Protein AF-A0A962D324-F1 (afdb_monomer_lite)

Sequence (125 aa):
ECYDTEVRGSSSRYDNTAAGTIVGAIIGGAVGNQVGKGNGRKAATVAGAIAGGAIGREVDASNNPERRYTETRTECRVVDDVRDERHISGYDVEYRYRGDVYMSRLDYDPGERLRIRVSVMPARP

Structure (mmCIF, N/CA/C/O backbone):
data_AF-A0A962D324-F1
#
_entry.id   AF-A0A962D324-F1
#
loop_
_atom_site.group_PDB
_atom_site.id
_atom_site.type_symbol
_atom_site.label_atom_id
_atom_site.label_alt_id
_atom_site.label_comp_id
_atom_site.label_asym_id
_atom_site.label_entity_id
_atom_site.label_seq_id
_atom_site.pdbx_PDB_ins_code
_atom_site.Cartn_x
_atom_site.Cartn_y
_atom_site.Cartn_z
_atom_site.occupancy
_atom_site.B_iso_or_equiv
_atom_site.auth_seq_id
_atom_site.auth_comp_id
_atom_site.auth_asym_id
_atom_site.auth_atom_id
_atom_site.pdbx_PDB_model_num
ATOM 1 N N . GLU A 1 1 ? -4.059 -2.661 12.995 1.00 85.56 1 GLU A N 1
ATOM 2 C CA . GLU A 1 1 ? -2.784 -3.347 13.307 1.00 85.56 1 GLU A CA 1
ATOM 3 C C . GLU A 1 1 ? -1.788 -3.177 12.165 1.00 85.56 1 GLU A C 1
ATOM 5 O O . GLU A 1 1 ? -2.226 -2.970 11.038 1.00 85.56 1 GLU A O 1
ATOM 10 N N . CYS A 1 2 ? -0.486 -3.241 12.449 1.00 90.06 2 CYS A N 1
ATOM 11 C CA . CYS A 1 2 ? 0.580 -3.109 11.452 1.00 90.06 2 CYS A CA 1
ATOM 12 C C . CYS A 1 2 ? 1.588 -4.254 11.590 1.00 90.06 2 CYS A C 1
ATOM 14 O O . CYS A 1 2 ? 1.864 -4.682 12.711 1.00 90.06 2 CYS A O 1
ATOM 16 N N . TYR A 1 3 ? 2.132 -4.727 10.471 1.00 90.75 3 TYR A N 1
ATOM 17 C CA . TYR A 1 3 ? 3.157 -5.768 10.426 1.00 90.75 3 TYR A CA 1
ATOM 18 C C . TYR A 1 3 ? 4.154 -5.505 9.292 1.00 90.75 3 TYR A C 1
ATOM 20 O O . TYR A 1 3 ? 3.819 -4.896 8.275 1.00 90.75 3 TYR A O 1
ATOM 28 N N . ASP A 1 4 ? 5.389 -5.965 9.477 1.00 91.88 4 ASP A N 1
ATOM 29 C CA . ASP A 1 4 ? 6.450 -5.852 8.480 1.00 91.88 4 ASP A CA 1
ATOM 30 C C . ASP A 1 4 ? 6.420 -7.047 7.525 1.00 91.88 4 ASP A C 1
ATOM 32 O O . ASP A 1 4 ? 6.333 -8.199 7.955 1.00 91.88 4 ASP A O 1
ATOM 36 N N . THR A 1 5 ? 6.513 -6.779 6.222 1.00 88.56 5 THR A N 1
ATOM 37 C CA . THR A 1 5 ? 6.638 -7.805 5.184 1.00 88.56 5 THR A CA 1
ATOM 38 C C . THR A 1 5 ? 7.887 -7.570 4.340 1.00 88.56 5 THR A C 1
ATOM 40 O O . THR A 1 5 ? 8.223 -6.438 3.991 1.00 88.56 5 THR A O 1
ATOM 43 N N . GLU A 1 6 ? 8.583 -8.647 3.982 1.00 87.88 6 GLU A N 1
ATOM 44 C CA . GLU A 1 6 ? 9.681 -8.587 3.019 1.00 87.88 6 GLU A CA 1
ATOM 45 C C . GLU A 1 6 ? 9.113 -8.554 1.599 1.00 87.88 6 GLU A C 1
ATOM 47 O O . GLU A 1 6 ? 8.420 -9.478 1.165 1.00 87.88 6 GLU A O 1
ATOM 52 N N . VAL A 1 7 ? 9.427 -7.502 0.848 1.00 87.44 7 VAL A N 1
ATOM 53 C CA . VAL A 1 7 ? 9.092 -7.400 -0.572 1.00 87.44 7 VAL A CA 1
ATOM 54 C C . VAL A 1 7 ? 10.359 -7.512 -1.414 1.00 87.44 7 VAL A C 1
ATOM 56 O O . VAL A 1 7 ? 11.403 -6.940 -1.100 1.00 87.44 7 VAL A O 1
ATOM 59 N N . ARG A 1 8 ? 10.286 -8.283 -2.504 1.00 85.38 8 ARG A N 1
ATOM 60 C CA . ARG A 1 8 ? 11.373 -8.374 -3.489 1.00 85.38 8 ARG A CA 1
ATOM 61 C C . ARG A 1 8 ? 11.172 -7.290 -4.539 1.00 85.38 8 ARG A C 1
ATOM 63 O O . ARG A 1 8 ? 10.220 -7.360 -5.312 1.00 85.38 8 ARG A O 1
ATOM 70 N N . GLY A 1 9 ? 12.068 -6.310 -4.558 1.00 77.44 9 GLY A N 1
ATOM 71 C CA . GLY A 1 9 ? 12.125 -5.260 -5.567 1.00 77.44 9 GLY A CA 1
ATOM 72 C C . GLY A 1 9 ? 13.189 -5.548 -6.625 1.00 77.44 9 GLY A C 1
ATOM 73 O O . GLY A 1 9 ? 14.220 -6.169 -6.354 1.00 77.44 9 GLY A O 1
ATOM 74 N N . SER A 1 10 ? 12.958 -5.077 -7.847 1.00 74.81 10 SER A N 1
ATOM 75 C CA . SER A 1 10 ? 13.964 -5.019 -8.908 1.00 74.81 10 SER A CA 1
ATOM 76 C C . SER A 1 10 ? 14.163 -3.562 -9.308 1.00 74.81 10 SER A C 1
ATOM 78 O O . SER A 1 10 ? 13.227 -2.897 -9.748 1.00 74.81 10 SER A O 1
ATOM 80 N N . SER A 1 11 ? 15.385 -3.049 -9.157 1.00 66.62 11 SER A N 1
ATOM 81 C CA . SER A 1 11 ? 15.731 -1.727 -9.688 1.00 66.62 11 SER A CA 1
ATOM 82 C C . SER A 1 11 ? 16.311 -1.921 -11.080 1.00 66.62 11 SER A C 1
ATOM 84 O O . SER A 1 11 ? 17.420 -2.433 -11.242 1.00 66.62 11 SER A O 1
ATOM 86 N N . SER A 1 12 ? 15.545 -1.533 -12.099 1.00 63.06 12 SER A N 1
ATOM 87 C CA . SER A 1 12 ? 16.084 -1.404 -13.447 1.00 63.06 12 SER A CA 1
ATOM 88 C C . SER A 1 12 ? 16.786 -0.055 -13.516 1.00 63.06 12 SER A C 1
ATOM 90 O O . SER A 1 12 ? 16.148 0.999 -13.479 1.00 63.06 12 SER A O 1
ATOM 92 N N . ARG A 1 13 ? 18.120 -0.075 -13.510 1.00 62.81 13 ARG A N 1
ATOM 93 C CA . ARG A 1 13 ? 18.904 1.139 -13.710 1.00 62.81 13 ARG A CA 1
ATOM 94 C C . ARG A 1 13 ? 18.675 1.559 -15.160 1.00 62.81 13 ARG A C 1
ATOM 96 O O . ARG A 1 13 ? 19.022 0.818 -16.078 1.00 62.81 13 ARG A O 1
ATOM 103 N N . TYR A 1 14 ? 17.999 2.689 -15.351 1.00 60.44 14 TYR A N 1
ATOM 104 C CA . TYR A 1 14 ? 17.693 3.229 -16.672 1.00 60.44 14 TYR A CA 1
ATOM 105 C C . TYR A 1 14 ? 19.003 3.731 -17.292 1.00 60.44 14 TYR A C 1
ATOM 107 O O . TYR A 1 14 ? 19.382 4.887 -17.122 1.00 60.44 14 TYR A O 1
ATOM 115 N N . ASP A 1 15 ? 19.744 2.818 -17.914 1.00 64.88 15 ASP A N 1
ATOM 116 C CA . ASP A 1 15 ? 21.073 3.082 -18.452 1.00 64.88 15 ASP A CA 1
ATOM 117 C C . ASP A 1 15 ? 21.051 3.331 -19.960 1.00 64.88 15 ASP A C 1
ATOM 119 O O . ASP A 1 15 ? 20.133 2.958 -20.691 1.00 64.88 15 ASP A O 1
ATOM 123 N N . ASN A 1 16 ? 22.120 3.992 -20.398 1.00 65.88 16 ASN A N 1
ATOM 124 C CA . ASN A 1 16 ? 22.397 4.532 -21.725 1.00 65.88 16 ASN A CA 1
ATOM 125 C C . ASN A 1 16 ? 22.556 3.467 -22.833 1.00 65.88 16 ASN A C 1
ATOM 127 O O . ASN A 1 16 ? 23.380 3.639 -23.728 1.00 65.88 16 ASN A O 1
ATOM 131 N N . THR A 1 17 ? 21.763 2.392 -22.827 1.00 68.94 17 THR A N 1
ATOM 132 C CA . THR A 1 17 ? 21.768 1.331 -23.852 1.00 68.94 17 THR A CA 1
ATOM 133 C C . THR A 1 17 ? 21.577 1.894 -25.264 1.00 68.94 17 THR A C 1
ATOM 135 O O . THR A 1 17 ? 22.129 1.394 -26.246 1.00 68.94 17 THR A O 1
ATOM 138 N N . ALA A 1 18 ? 20.827 2.995 -25.383 1.00 74.81 18 ALA A N 1
ATOM 139 C CA . ALA A 1 18 ? 20.692 3.724 -26.639 1.00 74.81 18 ALA A CA 1
ATOM 140 C C . ALA A 1 18 ? 22.025 4.347 -27.096 1.00 74.81 18 ALA A C 1
ATOM 142 O O . ALA A 1 18 ? 22.333 4.314 -28.284 1.00 74.81 18 ALA A O 1
ATOM 143 N N . ALA A 1 19 ? 22.844 4.864 -26.175 1.00 77.69 19 ALA A N 1
ATOM 144 C CA . ALA A 1 19 ? 24.127 5.477 -26.505 1.00 77.69 19 ALA A CA 1
ATOM 145 C C . ALA A 1 19 ? 25.154 4.438 -26.982 1.00 77.69 19 ALA A C 1
ATOM 147 O O . ALA A 1 19 ? 25.801 4.668 -28.003 1.00 77.69 19 ALA A O 1
ATOM 148 N N . GLY A 1 20 ? 25.261 3.280 -26.316 1.00 74.19 20 GLY A N 1
ATOM 149 C CA . GLY A 1 20 ? 26.162 2.197 -26.738 1.00 74.19 20 GLY A CA 1
ATOM 150 C C . GLY A 1 20 ? 25.788 1.626 -28.108 1.00 74.19 20 GLY A C 1
ATOM 151 O O . GLY A 1 20 ? 26.647 1.456 -28.977 1.00 74.19 20 GLY A O 1
ATOM 152 N N . THR A 1 21 ? 24.486 1.456 -28.358 1.00 82.50 21 THR A N 1
ATOM 153 C CA . THR A 1 21 ? 23.959 1.022 -29.663 1.00 82.50 21 THR A CA 1
ATOM 154 C C . THR A 1 21 ? 24.270 2.032 -30.777 1.00 82.50 21 THR A C 1
ATOM 156 O O . THR A 1 21 ? 24.702 1.639 -31.862 1.00 82.50 21 THR A O 1
ATOM 159 N N . ILE A 1 22 ? 24.092 3.336 -30.523 1.00 84.38 22 ILE A N 1
ATOM 160 C CA . ILE A 1 22 ? 24.373 4.399 -31.505 1.00 84.38 22 ILE A CA 1
ATOM 161 C C . ILE A 1 22 ? 25.872 4.470 -31.817 1.00 84.38 22 ILE A C 1
ATOM 163 O O . ILE A 1 22 ? 26.252 4.516 -32.987 1.00 84.38 22 ILE A O 1
ATOM 167 N N . VAL A 1 23 ? 26.732 4.440 -30.795 1.00 87.06 23 VAL A N 1
ATOM 168 C CA . VAL A 1 23 ? 28.191 4.485 -30.977 1.00 87.06 23 VAL A CA 1
ATOM 169 C C . VAL A 1 23 ? 28.681 3.258 -31.750 1.00 87.06 23 VAL A C 1
ATOM 171 O O . VAL A 1 23 ? 29.430 3.407 -32.718 1.00 87.06 23 VAL A O 1
ATOM 174 N N . GLY A 1 24 ? 28.208 2.059 -31.395 1.00 78.75 24 GLY A N 1
ATOM 175 C CA . GLY A 1 24 ? 28.536 0.821 -32.105 1.00 78.75 24 GLY A CA 1
ATOM 176 C C 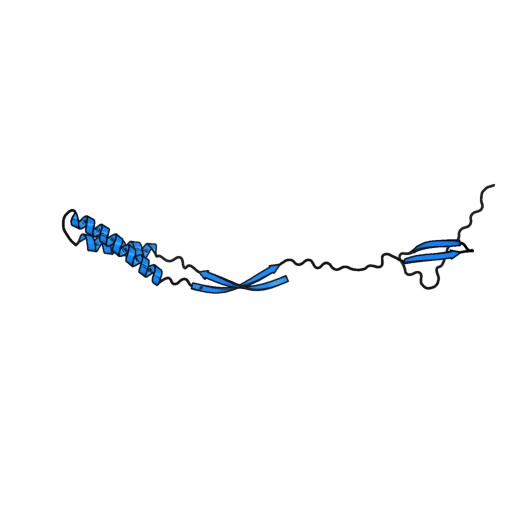. GLY A 1 24 ? 28.101 0.845 -33.572 1.00 78.75 24 GLY A C 1
ATOM 177 O O . GLY A 1 24 ? 28.864 0.439 -34.451 1.00 78.75 24 GLY A O 1
ATOM 178 N N . ALA A 1 25 ? 26.918 1.394 -33.862 1.00 87.44 25 ALA A N 1
ATOM 179 C CA . ALA A 1 25 ? 26.419 1.538 -35.227 1.00 87.44 25 ALA A CA 1
ATOM 180 C C . ALA A 1 25 ? 27.241 2.539 -36.059 1.00 87.44 25 ALA A C 1
ATOM 182 O O . ALA A 1 25 ? 27.528 2.273 -37.228 1.00 87.44 25 ALA A O 1
ATOM 183 N N . ILE A 1 26 ? 27.665 3.663 -35.469 1.00 89.56 26 ILE A N 1
ATOM 184 C CA . ILE A 1 26 ? 28.516 4.657 -36.144 1.00 89.56 26 ILE A CA 1
ATOM 185 C C . ILE A 1 26 ? 29.880 4.050 -36.481 1.00 89.56 26 ILE A C 1
ATOM 187 O O . ILE A 1 26 ? 30.329 4.156 -37.623 1.00 89.56 26 ILE A O 1
ATOM 191 N N . ILE A 1 27 ? 30.522 3.385 -35.514 1.00 89.12 27 ILE A N 1
ATOM 192 C CA . ILE A 1 27 ? 31.828 2.743 -35.718 1.00 89.12 27 ILE A CA 1
ATOM 193 C C . ILE A 1 27 ? 31.710 1.635 -36.772 1.00 89.12 27 ILE A C 1
ATOM 195 O O . ILE A 1 27 ? 32.482 1.615 -37.732 1.00 89.12 27 ILE A O 1
ATOM 199 N N . GLY A 1 28 ? 30.713 0.755 -36.647 1.00 80.44 28 GLY A N 1
ATOM 200 C CA . GLY A 1 28 ? 30.476 -0.335 -37.594 1.00 80.44 28 GLY A CA 1
ATOM 201 C C . GLY A 1 28 ? 30.176 0.159 -39.011 1.00 80.44 28 GLY A C 1
ATOM 202 O O . GLY A 1 28 ? 30.704 -0.383 -39.984 1.00 80.44 28 GLY A O 1
ATOM 203 N N . GLY A 1 29 ? 29.401 1.238 -39.142 1.00 84.75 29 GLY A N 1
ATOM 204 C CA . GLY A 1 29 ? 29.132 1.882 -40.424 1.00 84.75 29 GLY A CA 1
ATOM 205 C C . GLY A 1 29 ? 30.373 2.539 -41.033 1.00 84.75 29 GLY A C 1
ATOM 206 O O . GLY A 1 29 ? 30.647 2.359 -42.219 1.00 84.75 29 GLY A O 1
ATOM 207 N N . ALA A 1 30 ? 31.167 3.257 -40.235 1.00 89.31 30 ALA A N 1
ATOM 208 C CA . ALA A 1 30 ? 32.386 3.916 -40.701 1.00 89.31 30 ALA A CA 1
ATOM 209 C C . ALA A 1 30 ? 33.454 2.912 -41.168 1.00 89.31 30 ALA A C 1
ATOM 211 O O . ALA A 1 30 ? 34.111 3.133 -42.188 1.00 89.31 30 ALA A O 1
ATOM 212 N N . VAL A 1 31 ? 33.606 1.790 -40.457 1.00 87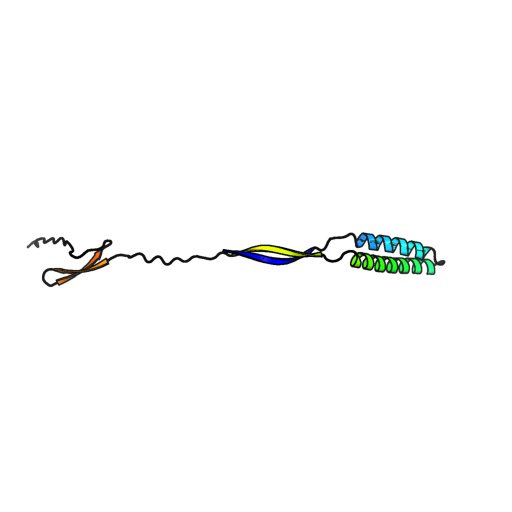.50 31 VAL A N 1
ATOM 213 C CA . VAL A 1 31 ? 34.500 0.693 -40.858 1.00 87.50 31 VAL A CA 1
ATOM 214 C C . VAL A 1 31 ? 33.970 0.001 -42.118 1.00 87.50 31 VAL A C 1
ATOM 216 O O . VAL A 1 31 ? 34.720 -0.165 -43.080 1.00 87.50 31 VAL A O 1
ATOM 219 N N . GLY A 1 32 ? 32.671 -0.316 -42.176 1.00 77.38 32 GLY A N 1
ATOM 220 C CA . GLY A 1 32 ? 32.036 -0.917 -43.355 1.00 77.38 32 GLY A CA 1
ATOM 221 C C . GLY A 1 32 ? 32.151 -0.053 -44.617 1.00 77.38 32 GLY A C 1
ATOM 222 O O . GLY A 1 32 ? 32.357 -0.574 -45.712 1.00 77.38 32 GLY A O 1
ATOM 223 N N . ASN A 1 33 ? 32.139 1.274 -44.467 1.00 85.69 33 ASN A N 1
ATOM 224 C CA . ASN A 1 33 ? 32.274 2.224 -45.573 1.00 85.69 33 ASN A CA 1
ATOM 225 C C . ASN A 1 33 ? 33.684 2.262 -46.198 1.00 85.69 33 ASN A C 1
ATOM 227 O O . ASN A 1 33 ? 33.859 2.785 -47.300 1.00 85.69 33 ASN A O 1
ATOM 231 N N . GLN A 1 34 ? 34.699 1.725 -45.519 1.00 84.94 34 GLN A N 1
ATOM 232 C CA . GLN A 1 34 ? 36.064 1.639 -46.052 1.00 84.94 34 GLN A CA 1
ATOM 233 C C . GLN A 1 34 ? 36.293 0.351 -46.857 1.00 84.94 34 GLN A C 1
ATOM 235 O O . GLN A 1 34 ? 37.219 0.280 -47.667 1.00 84.94 34 GLN A O 1
ATOM 240 N N . VAL A 1 35 ? 35.416 -0.647 -46.701 1.00 80.31 35 VAL A N 1
ATOM 241 C CA . VAL A 1 35 ? 35.529 -1.949 -47.359 1.00 80.31 35 VAL A CA 1
ATOM 242 C C . VAL A 1 35 ? 34.695 -1.952 -48.644 1.00 80.31 35 VAL A C 1
ATOM 244 O O . VAL A 1 35 ? 33.476 -2.098 -48.640 1.00 80.31 35 VAL A O 1
ATOM 247 N N . GLY A 1 36 ? 35.370 -1.776 -49.783 1.00 71.25 36 GLY A N 1
ATOM 248 C CA . GLY A 1 36 ? 34.776 -1.909 -51.116 1.00 71.25 36 GLY A CA 1
ATOM 249 C C . GLY A 1 36 ? 34.510 -0.595 -51.862 1.00 71.25 36 GLY A C 1
ATOM 250 O O . GLY A 1 36 ? 34.791 0.521 -51.408 1.00 71.25 36 GLY A O 1
ATOM 251 N N . LYS A 1 37 ? 33.989 -0.731 -53.086 1.00 83.62 37 LYS A N 1
ATOM 252 C CA . LYS A 1 37 ? 33.683 0.376 -54.007 1.00 83.62 37 LYS A CA 1
ATOM 253 C C . LYS A 1 37 ? 32.229 0.288 -54.481 1.00 83.62 37 LYS A C 1
ATOM 255 O O . LYS A 1 37 ? 31.624 -0.783 -54.463 1.00 83.62 37 LYS A O 1
ATOM 260 N N . GLY A 1 38 ? 31.669 1.421 -54.907 1.00 82.50 38 GLY A N 1
ATOM 261 C CA . GLY A 1 38 ? 30.316 1.489 -55.468 1.00 82.50 38 GLY A CA 1
ATOM 262 C C . GLY A 1 38 ? 29.232 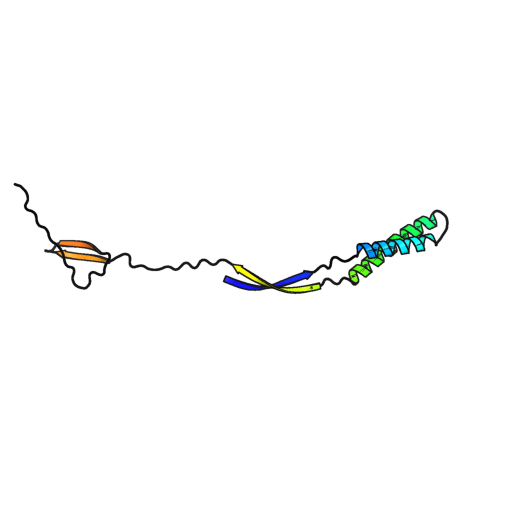1.000 -54.500 1.00 82.50 38 GLY A C 1
ATOM 263 O O . GLY A 1 38 ? 29.237 1.346 -53.320 1.00 82.50 38 GLY A O 1
ATOM 264 N N . ASN A 1 39 ? 28.303 0.181 -54.994 1.00 87.19 39 ASN A N 1
ATOM 265 C CA . ASN A 1 39 ? 27.160 -0.306 -54.212 1.00 87.19 39 ASN A CA 1
ATOM 266 C C . ASN A 1 39 ? 27.550 -1.295 -53.099 1.00 87.19 39 ASN A C 1
ATOM 268 O O . ASN A 1 39 ? 26.874 -1.338 -52.073 1.00 87.19 39 ASN A O 1
ATOM 272 N N . GLY A 1 40 ? 28.665 -2.022 -53.250 1.00 82.06 40 GLY A N 1
ATOM 273 C CA . GLY A 1 40 ? 29.166 -2.932 -52.212 1.00 82.06 40 GLY A CA 1
ATOM 274 C C . GLY A 1 40 ? 29.558 -2.197 -50.929 1.00 82.06 40 GLY A C 1
ATOM 275 O O . GLY A 1 40 ? 29.298 -2.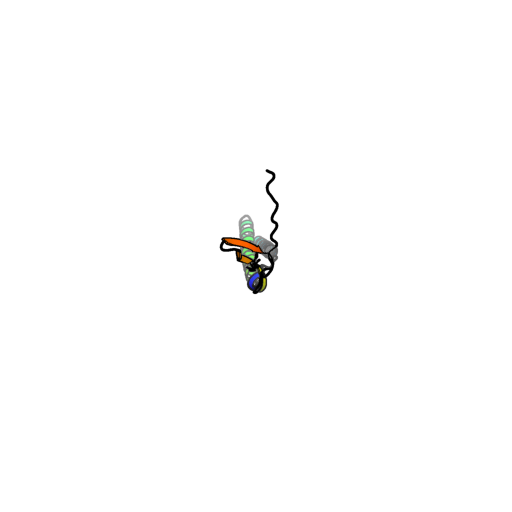684 -49.835 1.00 82.06 40 GLY A O 1
ATOM 276 N N . ARG A 1 41 ? 30.070 -0.968 -51.064 1.00 89.25 41 ARG A N 1
ATOM 277 C CA . ARG A 1 41 ? 30.386 -0.093 -49.930 1.00 89.25 41 ARG A CA 1
ATOM 278 C C . ARG A 1 41 ? 29.142 0.272 -49.122 1.00 89.25 41 ARG A C 1
ATOM 280 O O . ARG A 1 41 ? 29.154 0.186 -47.904 1.00 89.25 41 ARG A O 1
ATOM 287 N N . LYS A 1 42 ? 28.053 0.660 -49.797 1.00 88.38 42 LYS A N 1
ATOM 288 C CA . LYS A 1 42 ? 26.794 1.033 -49.128 1.00 88.38 42 LYS A CA 1
ATOM 289 C C . LYS A 1 42 ? 26.200 -0.152 -48.366 1.00 88.38 42 LYS A C 1
ATOM 291 O O . LYS A 1 42 ? 25.773 0.013 -47.227 1.00 88.38 42 LYS A O 1
ATOM 296 N N . ALA A 1 43 ? 26.214 -1.337 -48.978 1.00 88.75 43 ALA A N 1
ATOM 297 C CA . ALA A 1 43 ? 25.757 -2.562 -48.330 1.00 88.75 43 ALA A CA 1
ATOM 298 C C . ALA A 1 43 ? 26.619 -2.915 -47.104 1.00 88.75 43 ALA A C 1
ATOM 300 O O . ALA A 1 43 ? 26.074 -3.223 -46.047 1.00 88.75 43 ALA A O 1
ATOM 301 N N . ALA A 1 44 ? 27.946 -2.791 -47.216 1.00 88.19 44 ALA A N 1
ATOM 302 C CA . ALA A 1 44 ? 28.876 -3.040 -46.117 1.00 88.19 44 ALA A CA 1
ATOM 303 C C . ALA A 1 44 ? 28.692 -2.059 -44.945 1.00 88.19 44 ALA A C 1
ATOM 305 O O . ALA A 1 44 ? 28.703 -2.484 -43.794 1.00 88.19 44 ALA A O 1
ATOM 306 N N . THR A 1 45 ? 28.449 -0.773 -45.213 1.00 88.31 45 THR A N 1
ATOM 307 C CA . THR A 1 45 ? 28.118 0.229 -44.184 1.00 88.31 45 THR A CA 1
ATOM 308 C C . THR A 1 45 ? 26.856 -0.144 -43.405 1.00 88.31 45 THR A C 1
ATOM 310 O O . THR A 1 45 ? 26.856 -0.107 -42.177 1.00 88.31 45 THR A O 1
ATOM 313 N N . VAL A 1 46 ? 25.779 -0.524 -44.103 1.00 88.62 46 VAL A N 1
ATOM 314 C CA . VAL A 1 46 ? 24.510 -0.902 -43.458 1.00 88.62 46 VAL A CA 1
ATOM 315 C C . VAL A 1 46 ? 24.682 -2.181 -42.639 1.00 88.62 46 VAL A C 1
ATOM 317 O O . VAL A 1 46 ? 24.275 -2.224 -41.480 1.00 88.62 46 VAL A O 1
ATOM 320 N N . ALA A 1 47 ? 25.342 -3.195 -43.202 1.00 89.88 47 ALA A N 1
ATOM 321 C CA . ALA A 1 47 ? 25.627 -4.440 -42.496 1.00 89.88 47 ALA A CA 1
ATOM 322 C C . ALA A 1 47 ? 26.497 -4.207 -41.247 1.00 89.88 47 ALA A C 1
ATOM 324 O O . ALA A 1 47 ? 26.196 -4.737 -40.180 1.00 89.88 47 ALA A O 1
ATOM 325 N N . GLY A 1 48 ? 27.530 -3.367 -41.359 1.00 84.06 48 GLY A N 1
ATOM 326 C CA . GLY A 1 48 ? 28.414 -3.008 -40.252 1.00 84.06 48 GLY A CA 1
ATOM 327 C C . GLY A 1 48 ? 27.698 -2.245 -39.140 1.00 84.06 48 GLY A C 1
ATOM 328 O O . GLY A 1 48 ? 27.914 -2.542 -37.969 1.00 84.06 48 GLY A O 1
ATOM 329 N N . ALA A 1 49 ? 26.801 -1.317 -39.479 1.00 90.62 49 ALA A N 1
ATOM 330 C CA . ALA A 1 49 ? 26.010 -0.584 -38.490 1.00 90.62 49 ALA A CA 1
ATOM 331 C C . ALA A 1 49 ? 25.032 -1.496 -37.727 1.00 90.62 49 ALA A C 1
ATOM 333 O O . ALA A 1 49 ? 24.912 -1.386 -36.508 1.00 90.62 49 ALA A O 1
ATOM 334 N N . ILE A 1 50 ? 24.373 -2.428 -38.426 1.00 89.44 50 ILE A N 1
ATOM 335 C CA . ILE A 1 50 ? 23.470 -3.410 -37.807 1.00 89.44 50 ILE A CA 1
ATOM 336 C C . ILE A 1 50 ? 24.255 -4.342 -36.879 1.00 89.44 50 ILE A C 1
ATOM 338 O O . ILE A 1 50 ? 23.862 -4.533 -35.729 1.00 89.44 50 ILE A O 1
ATOM 342 N N . ALA A 1 51 ? 25.382 -4.883 -37.353 1.00 88.19 51 ALA A N 1
ATOM 343 C CA . ALA A 1 51 ? 26.230 -5.765 -36.558 1.00 88.19 51 ALA A CA 1
ATOM 344 C C . ALA A 1 51 ? 26.804 -5.045 -35.326 1.00 88.19 51 ALA A C 1
ATOM 346 O O . ALA A 1 51 ? 26.706 -5.556 -34.213 1.00 88.19 51 ALA A O 1
ATOM 347 N N . GLY A 1 52 ? 27.338 -3.832 -35.500 1.00 81.50 52 GLY A N 1
ATOM 348 C CA . GLY A 1 52 ? 27.887 -3.026 -34.409 1.00 81.50 52 GLY A CA 1
ATOM 349 C C . GLY A 1 52 ? 26.837 -2.615 -33.374 1.00 81.50 52 GLY A C 1
ATOM 350 O O . GLY A 1 52 ? 27.109 -2.665 -32.177 1.00 81.50 52 GLY A O 1
ATOM 351 N N . GLY A 1 53 ? 25.623 -2.270 -33.811 1.00 84.81 53 GL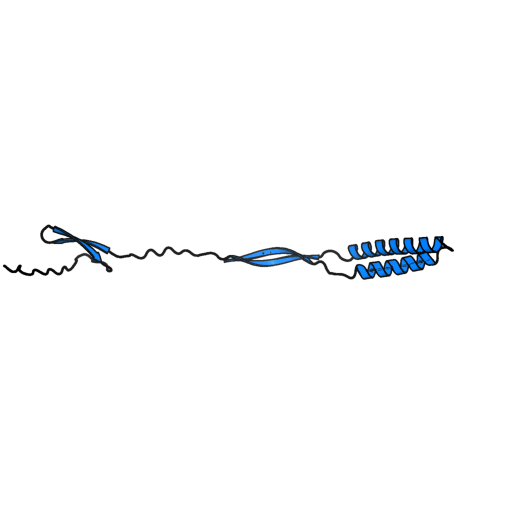Y A N 1
ATOM 352 C CA . GLY A 1 53 ? 24.510 -1.954 -32.914 1.00 84.81 53 GLY A CA 1
ATOM 353 C C . GLY A 1 53 ? 24.000 -3.170 -32.133 1.00 84.81 53 GLY A C 1
ATOM 354 O O . GLY A 1 53 ? 23.744 -3.063 -30.935 1.00 84.81 53 GLY A O 1
ATOM 355 N N . ALA A 1 54 ? 23.894 -4.337 -32.777 1.00 86.44 54 ALA A N 1
ATOM 356 C CA . ALA A 1 54 ? 23.463 -5.572 -32.119 1.00 86.44 54 ALA A CA 1
ATOM 357 C C . ALA A 1 54 ? 24.454 -6.021 -31.034 1.00 86.44 54 ALA A C 1
ATOM 359 O O . ALA A 1 54 ? 24.042 -6.306 -29.910 1.00 86.44 54 ALA A O 1
ATOM 360 N N . ILE A 1 55 ? 25.754 -5.999 -31.350 1.00 87.06 55 ILE A N 1
ATOM 361 C CA . ILE A 1 55 ? 26.821 -6.326 -30.397 1.00 87.06 55 ILE A CA 1
ATOM 362 C C . ILE A 1 55 ? 26.839 -5.311 -29.247 1.00 87.06 55 ILE A C 1
ATOM 364 O O . ILE A 1 55 ? 26.901 -5.704 -28.085 1.00 87.06 55 ILE A O 1
ATOM 368 N N . GLY A 1 56 ? 26.726 -4.010 -29.546 1.00 81.38 56 GLY A N 1
ATOM 369 C CA . GLY A 1 56 ? 26.670 -2.962 -28.521 1.00 81.38 56 GLY A CA 1
ATOM 370 C C . GLY A 1 56 ? 25.513 -3.162 -27.538 1.00 81.38 56 GLY A C 1
ATOM 371 O O . GLY A 1 56 ? 25.715 -3.103 -26.329 1.00 81.38 56 GLY A O 1
ATOM 372 N N . ARG A 1 57 ? 24.321 -3.504 -28.043 1.00 82.62 57 ARG A N 1
ATOM 373 C CA . ARG A 1 57 ? 23.143 -3.792 -27.211 1.00 82.62 57 ARG A CA 1
ATOM 374 C C . ARG A 1 57 ? 23.343 -5.000 -26.294 1.00 82.62 57 ARG A C 1
ATOM 376 O O . ARG A 1 57 ? 22.876 -4.979 -25.159 1.00 82.62 57 ARG A O 1
ATOM 383 N N . GLU A 1 58 ? 23.985 -6.059 -26.777 1.00 82.19 58 GLU A N 1
ATOM 384 C CA . GLU A 1 58 ? 24.229 -7.273 -25.988 1.00 82.19 58 GLU A CA 1
ATOM 385 C C . GLU A 1 58 ? 25.276 -7.052 -24.889 1.00 82.19 58 GLU A C 1
ATOM 387 O O . GLU A 1 58 ? 25.101 -7.509 -23.754 1.00 82.19 58 GLU A O 1
ATOM 392 N N . VAL A 1 59 ? 26.323 -6.281 -25.194 1.00 82.75 59 VAL A N 1
ATOM 393 C CA . VAL A 1 59 ? 27.330 -5.860 -24.214 1.00 82.75 59 VAL A CA 1
ATOM 394 C C . VAL A 1 59 ? 26.695 -4.967 -23.147 1.00 82.75 59 VAL A C 1
ATOM 396 O O . VAL A 1 59 ? 26.925 -5.193 -21.960 1.00 82.75 59 VAL A O 1
ATOM 399 N N . ASP A 1 60 ? 25.853 -4.008 -23.529 1.00 79.56 60 ASP A N 1
ATOM 400 C CA . ASP A 1 60 ? 25.138 -3.155 -22.573 1.00 79.56 60 ASP A CA 1
ATOM 401 C C . ASP A 1 60 ? 24.167 -3.965 -21.699 1.00 79.56 60 ASP A C 1
ATOM 403 O O . ASP A 1 60 ? 24.119 -3.772 -20.484 1.00 79.56 60 ASP A O 1
ATOM 407 N N . ALA A 1 61 ? 23.433 -4.917 -22.286 1.00 78.56 61 ALA A N 1
ATOM 408 C CA . ALA A 1 61 ? 22.524 -5.796 -21.548 1.00 78.56 61 ALA A CA 1
ATOM 409 C C . ALA A 1 61 ? 23.263 -6.695 -20.542 1.00 78.56 61 ALA A C 1
ATOM 411 O O . ALA A 1 61 ? 22.772 -6.919 -19.438 1.00 78.56 61 ALA A O 1
ATOM 412 N N . SER A 1 62 ? 24.458 -7.173 -20.895 1.00 80.50 62 SER A N 1
ATOM 413 C CA . SER A 1 62 ? 25.292 -7.985 -20.000 1.00 80.50 62 SER A CA 1
ATOM 414 C C . SER A 1 62 ? 25.920 -7.160 -18.872 1.00 80.50 62 SER A C 1
ATOM 416 O O . SER A 1 62 ? 26.098 -7.659 -17.762 1.00 80.50 62 SER A O 1
ATOM 418 N N . ASN A 1 63 ? 26.246 -5.891 -19.139 1.00 77.44 63 ASN A N 1
ATOM 419 C CA . ASN A 1 63 ? 26.866 -4.990 -18.164 1.00 77.44 63 ASN A CA 1
ATOM 420 C C . ASN A 1 63 ? 25.866 -4.285 -17.241 1.00 77.44 63 ASN A C 1
ATOM 422 O O . ASN A 1 63 ? 26.290 -3.671 -16.260 1.00 77.44 63 ASN A O 1
ATOM 426 N N . ASN A 1 64 ? 24.563 -4.390 -17.508 1.00 73.06 64 ASN A N 1
ATOM 427 C CA . ASN A 1 64 ? 23.518 -3.868 -16.636 1.00 73.06 64 ASN A CA 1
ATOM 428 C C . ASN A 1 64 ? 22.745 -5.008 -15.944 1.00 73.06 64 ASN A C 1
ATOM 430 O O . ASN A 1 64 ? 21.591 -5.277 -16.287 1.00 73.06 64 ASN A O 1
ATOM 434 N N . PRO A 1 65 ? 23.367 -5.719 -14.980 1.00 68.94 65 PRO A N 1
ATOM 435 C CA . PRO A 1 65 ? 22.684 -6.770 -14.249 1.00 68.94 65 PRO A CA 1
ATOM 436 C C . PRO A 1 65 ? 21.551 -6.166 -13.420 1.00 68.94 65 PRO A C 1
ATOM 438 O O . PRO A 1 65 ? 21.760 -5.264 -12.603 1.00 68.94 65 PRO A O 1
ATOM 441 N N . GLU A 1 66 ? 20.349 -6.703 -13.616 1.00 72.00 66 GLU A N 1
ATOM 442 C CA . GLU A 1 66 ? 19.164 -6.324 -12.858 1.00 72.00 66 GLU A CA 1
ATOM 443 C C . GLU A 1 66 ? 19.417 -6.544 -11.360 1.00 72.00 66 GLU A C 1
ATOM 445 O O . GLU A 1 66 ? 19.607 -7.670 -10.885 1.00 72.00 66 GLU A O 1
ATOM 450 N N . ARG A 1 67 ? 19.461 -5.448 -10.595 1.00 75.25 67 ARG A N 1
ATOM 451 C CA . ARG A 1 67 ? 19.713 -5.516 -9.157 1.00 75.25 67 ARG A CA 1
ATOM 452 C C . ARG A 1 67 ? 18.412 -5.851 -8.449 1.00 75.25 67 ARG A C 1
ATOM 454 O O . ARG A 1 67 ? 17.566 -4.982 -8.228 1.00 75.25 67 ARG A O 1
ATOM 461 N N . ARG A 1 68 ? 18.278 -7.125 -8.084 1.00 80.31 68 ARG A N 1
ATOM 462 C CA . ARG A 1 68 ? 17.266 -7.589 -7.134 1.00 80.31 68 ARG A CA 1
ATOM 463 C C . ARG A 1 68 ? 17.691 -7.216 -5.721 1.00 80.31 68 ARG A C 1
ATOM 465 O O . ARG A 1 68 ? 18.815 -7.509 -5.320 1.00 80.31 68 ARG A O 1
ATOM 472 N N . TYR A 1 69 ? 16.793 -6.584 -4.983 1.00 80.19 69 TYR A N 1
ATOM 473 C CA . TYR A 1 69 ? 16.986 -6.251 -3.580 1.00 80.19 69 TYR A CA 1
ATOM 474 C C . TYR A 1 69 ? 15.748 -6.652 -2.779 1.00 80.19 69 TYR A C 1
ATOM 476 O O . TYR A 1 69 ? 14.635 -6.714 -3.306 1.00 80.19 69 TYR A O 1
ATOM 484 N N . THR A 1 70 ? 15.962 -6.960 -1.506 1.00 85.19 70 THR A N 1
ATOM 485 C CA . THR A 1 70 ? 14.882 -7.194 -0.549 1.00 85.19 70 THR A CA 1
ATOM 486 C C . THR A 1 70 ? 14.710 -5.924 0.265 1.00 85.19 70 THR A C 1
ATOM 488 O O . THR A 1 70 ? 15.692 -5.385 0.775 1.00 85.19 70 THR A O 1
ATOM 491 N N . GLU A 1 71 ? 13.478 -5.443 0.360 1.00 86.81 71 GLU A N 1
ATOM 492 C CA . GLU A 1 71 ? 13.116 -4.277 1.157 1.00 86.81 71 GLU A CA 1
ATOM 493 C C . GLU A 1 71 ? 12.026 -4.678 2.150 1.00 86.81 71 GLU A C 1
ATOM 495 O O . GLU A 1 71 ? 11.088 -5.396 1.802 1.00 86.81 71 GLU A O 1
ATOM 500 N N . THR A 1 72 ? 12.156 -4.234 3.396 1.00 89.00 72 THR A N 1
ATOM 501 C CA . THR A 1 72 ? 11.115 -4.423 4.406 1.00 89.00 72 THR A CA 1
ATOM 502 C C . THR A 1 72 ? 10.103 -3.297 4.273 1.00 89.00 72 THR A C 1
ATOM 504 O O . THR A 1 72 ? 10.462 -2.124 4.375 1.00 89.00 72 THR A O 1
ATOM 507 N N . ARG A 1 73 ? 8.835 -3.645 4.052 1.00 90.06 73 ARG A N 1
ATOM 508 C CA . ARG A 1 73 ? 7.733 -2.690 3.953 1.00 90.06 73 ARG A CA 1
ATOM 509 C C . ARG A 1 73 ? 6.722 -2.953 5.062 1.00 90.06 73 ARG A C 1
ATOM 511 O O . ARG A 1 73 ? 6.253 -4.076 5.212 1.00 90.06 73 ARG A O 1
ATOM 518 N N . THR A 1 74 ? 6.366 -1.917 5.814 1.00 91.69 74 THR A N 1
ATOM 519 C CA . THR A 1 74 ? 5.315 -2.003 6.834 1.00 91.69 74 THR A CA 1
ATOM 520 C C . THR A 1 74 ? 3.942 -1.852 6.181 1.00 91.69 74 THR A C 1
ATOM 522 O O . THR A 1 74 ? 3.687 -0.870 5.479 1.00 91.69 74 THR A O 1
ATOM 525 N N . GLU A 1 75 ? 3.047 -2.805 6.432 1.00 91.25 75 GLU A N 1
ATOM 526 C CA . GLU A 1 75 ? 1.645 -2.754 6.019 1.00 91.25 75 GLU A CA 1
ATOM 527 C C . GLU A 1 75 ? 0.734 -2.642 7.241 1.00 91.25 75 GLU A C 1
ATOM 529 O O . GLU A 1 75 ? 0.922 -3.327 8.245 1.00 91.25 75 GLU A O 1
ATOM 534 N N . CYS A 1 76 ? -0.271 -1.770 7.155 1.00 93.62 76 CYS A N 1
ATOM 535 C CA . CYS A 1 76 ? -1.243 -1.550 8.218 1.00 93.62 76 CYS A CA 1
ATOM 536 C C . CYS A 1 76 ? -2.651 -1.856 7.713 1.00 93.62 76 CYS A C 1
ATOM 538 O O . CYS A 1 76 ? -3.066 -1.328 6.681 1.00 93.62 76 CYS A O 1
ATOM 540 N N . ARG A 1 77 ? -3.410 -2.653 8.473 1.00 91.00 77 ARG A N 1
ATOM 541 C CA . ARG A 1 77 ? -4.844 -2.872 8.246 1.00 91.00 77 ARG A CA 1
ATOM 542 C C . ARG A 1 77 ? -5.683 -2.319 9.391 1.00 91.00 77 ARG A C 1
ATOM 544 O O . ARG A 1 77 ? -5.280 -2.370 10.558 1.00 91.00 77 ARG A O 1
ATOM 551 N N . VAL A 1 78 ? -6.857 -1.798 9.053 1.00 88.69 78 VAL A N 1
ATOM 552 C CA . VAL A 1 78 ? -7.857 -1.372 10.038 1.00 88.69 78 VAL A CA 1
ATOM 553 C C . VAL A 1 78 ? -8.502 -2.623 10.628 1.00 88.69 78 VAL A C 1
ATOM 555 O O . VAL A 1 78 ? -8.844 -3.547 9.895 1.00 88.69 78 VAL A O 1
ATOM 558 N N . VAL A 1 79 ? -8.597 -2.670 11.954 1.00 88.31 79 VAL A N 1
ATOM 559 C CA . VAL A 1 79 ? -9.263 -3.749 12.687 1.00 88.31 79 VAL A CA 1
ATOM 560 C C . VAL A 1 79 ? -10.236 -3.076 13.635 1.00 88.31 79 VAL A C 1
ATOM 562 O O . VAL A 1 79 ? -9.813 -2.269 14.464 1.00 88.31 79 VAL A O 1
ATOM 565 N N . ASP A 1 80 ? -11.519 -3.371 13.471 1.00 82.56 80 ASP A N 1
ATOM 566 C CA . ASP A 1 80 ? -12.572 -2.870 14.344 1.00 82.56 80 ASP A CA 1
ATOM 567 C C . ASP A 1 80 ? -12.572 -3.676 15.653 1.00 82.56 80 ASP A C 1
ATOM 569 O O . ASP A 1 80 ? -12.748 -4.895 15.640 1.00 82.56 80 ASP A O 1
ATOM 573 N N . ASP A 1 81 ? -12.351 -3.004 16.786 1.00 78.06 81 ASP A N 1
ATOM 574 C CA . ASP A 1 81 ? -12.477 -3.600 18.122 1.00 78.06 81 ASP A CA 1
ATOM 575 C C . ASP A 1 81 ? -13.924 -3.416 18.598 1.00 78.06 81 ASP A C 1
ATOM 577 O O . ASP A 1 81 ? -14.298 -2.355 19.102 1.00 78.06 81 ASP A O 1
ATOM 581 N N . VAL A 1 82 ? -14.773 -4.425 18.384 1.00 75.88 82 VAL A N 1
ATOM 582 C CA . VAL A 1 82 ? -16.153 -4.409 18.885 1.00 75.88 82 VAL A CA 1
ATOM 583 C C . VAL A 1 82 ? -16.141 -4.929 20.318 1.00 75.88 82 VAL A C 1
ATOM 585 O O . VAL A 1 82 ? -16.070 -6.132 20.562 1.00 75.88 82 VAL A O 1
ATOM 588 N N . ARG A 1 83 ? -16.182 -4.008 21.282 1.00 75.25 83 ARG A N 1
ATOM 589 C CA . ARG A 1 83 ? -16.319 -4.345 22.701 1.00 75.25 83 ARG A CA 1
ATOM 590 C C . ARG A 1 83 ? -17.792 -4.396 23.082 1.00 75.25 83 ARG A C 1
ATOM 592 O O . ARG A 1 83 ? -18.449 -3.363 23.164 1.00 75.25 83 ARG A O 1
ATOM 599 N N . ASP A 1 84 ? -18.290 -5.596 23.360 1.00 71.62 84 ASP A N 1
ATOM 600 C CA . ASP A 1 84 ? -19.608 -5.788 23.963 1.00 71.62 84 ASP A CA 1
ATOM 601 C C . ASP A 1 84 ? -19.558 -5.424 25.455 1.00 71.62 84 ASP A C 1
ATOM 603 O O . ASP A 1 84 ? -19.227 -6.240 26.321 1.00 71.62 84 ASP A O 1
ATOM 607 N N . GLU A 1 85 ? -19.883 -4.174 25.779 1.00 74.75 85 GLU A N 1
ATOM 608 C CA . GLU A 1 85 ? -20.060 -3.74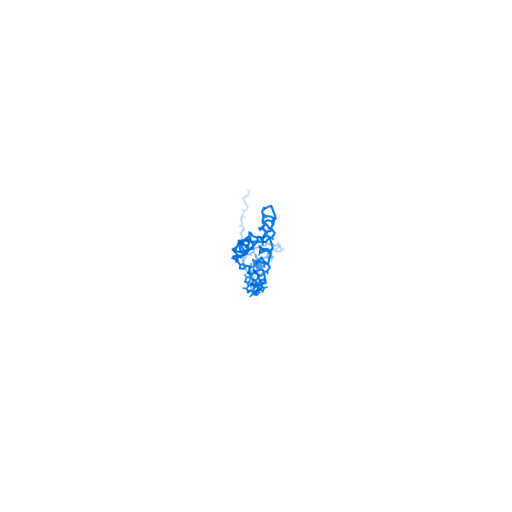6 27.164 1.00 74.75 85 GLU A CA 1
ATOM 609 C C . GLU A 1 85 ? -21.477 -4.081 27.644 1.00 74.75 85 GLU A C 1
ATOM 611 O O . GLU A 1 85 ? -22.466 -3.453 27.263 1.00 74.75 85 GLU A O 1
ATOM 616 N N . ARG A 1 86 ? -21.590 -5.089 28.515 1.00 69.50 86 ARG A N 1
ATOM 617 C CA . ARG A 1 86 ? -22.855 -5.411 29.187 1.00 69.50 86 ARG A CA 1
ATOM 618 C C . ARG A 1 86 ? -23.120 -4.389 30.291 1.00 69.50 86 ARG A C 1
ATOM 620 O O . ARG A 1 86 ? -22.612 -4.536 31.400 1.00 69.50 86 ARG A O 1
ATOM 627 N N . HIS A 1 87 ? -23.940 -3.386 29.998 1.00 77.81 87 HIS A N 1
ATOM 628 C CA . HIS A 1 87 ? -24.487 -2.476 31.005 1.00 77.81 87 HIS A CA 1
ATOM 629 C C . HIS A 1 87 ? -25.791 -3.053 31.561 1.00 77.81 87 HIS A C 1
ATOM 631 O O . HIS A 1 87 ? -26.685 -3.428 30.801 1.00 77.81 87 HIS A O 1
ATOM 637 N N . ILE A 1 88 ? -25.910 -3.149 32.888 1.00 75.75 88 ILE A N 1
ATOM 638 C CA . ILE A 1 88 ? -27.172 -3.527 33.538 1.00 75.75 88 ILE A CA 1
ATOM 639 C C . ILE A 1 88 ? -28.172 -2.397 33.263 1.00 75.75 88 ILE A C 1
ATOM 641 O O . ILE A 1 88 ? -28.028 -1.301 33.792 1.00 75.75 88 ILE A O 1
ATOM 645 N N . SER A 1 89 ? -29.172 -2.652 32.414 1.00 77.94 89 SER A N 1
ATOM 646 C CA . SER A 1 89 ? -30.148 -1.638 31.982 1.00 77.94 89 SER A CA 1
ATOM 647 C C . SER A 1 89 ? -31.181 -1.265 33.054 1.00 77.94 89 SER A C 1
ATOM 649 O O . SER A 1 89 ? -31.974 -0.352 32.845 1.00 77.94 89 SER A O 1
ATOM 651 N N . GLY A 1 90 ? -31.216 -1.996 34.171 1.00 86.44 90 GLY A N 1
ATOM 652 C CA . GLY A 1 90 ? -32.117 -1.766 35.298 1.00 86.44 90 GLY A CA 1
ATOM 653 C C . GLY A 1 90 ? -32.464 -3.053 36.045 1.00 86.44 90 GLY A C 1
ATOM 654 O O . GLY A 1 90 ? -31.988 -4.136 35.702 1.00 86.44 90 GLY A O 1
ATOM 655 N N . TYR A 1 91 ? -33.321 -2.914 37.051 1.00 87.75 91 TYR A N 1
ATOM 656 C CA . TYR A 1 91 ? -33.804 -3.993 37.907 1.00 87.75 91 TYR A CA 1
ATOM 657 C C . TYR A 1 91 ? -35.320 -4.127 37.743 1.00 87.75 91 TYR A C 1
ATOM 659 O O . TYR A 1 91 ? -36.061 -3.178 38.009 1.00 87.75 91 TYR A O 1
ATOM 667 N N . ASP A 1 92 ? -35.790 -5.296 37.304 1.00 89.69 92 ASP A N 1
ATOM 668 C CA . ASP A 1 92 ? -37.214 -5.640 37.328 1.00 89.69 92 ASP A CA 1
ATOM 669 C C . ASP A 1 92 ? -37.583 -6.131 38.727 1.00 89.69 92 ASP A C 1
ATOM 671 O O . ASP A 1 92 ? -37.055 -7.131 39.212 1.00 89.69 92 ASP A O 1
ATOM 675 N N . VAL A 1 93 ? -38.474 -5.400 39.391 1.00 90.25 93 VAL A N 1
ATOM 676 C CA . VAL A 1 93 ? -38.836 -5.616 40.789 1.00 90.25 93 VAL A CA 1
ATOM 677 C C . VAL A 1 93 ? -40.287 -6.047 40.891 1.00 90.25 93 VAL A C 1
ATOM 679 O O . VAL A 1 93 ? -41.203 -5.300 40.547 1.00 90.25 93 VAL A O 1
ATOM 682 N N . GLU A 1 94 ? -40.489 -7.247 41.419 1.00 91.44 94 GLU A N 1
ATOM 683 C CA . GLU A 1 94 ? -41.793 -7.764 41.814 1.00 91.44 94 GLU A CA 1
ATOM 684 C C . GLU A 1 94 ? -41.977 -7.566 43.325 1.00 91.44 94 GLU A C 1
ATOM 686 O O . GLU A 1 94 ? -41.125 -7.962 44.122 1.00 91.44 94 GLU A O 1
ATOM 691 N N . TYR A 1 95 ? -43.081 -6.944 43.742 1.00 85.38 95 TYR A N 1
ATOM 692 C CA . TYR A 1 95 ? -43.399 -6.759 45.159 1.00 85.38 95 TYR A CA 1
ATOM 693 C C . TYR A 1 95 ? -44.872 -7.045 45.453 1.00 85.38 95 TYR A C 1
ATOM 695 O O . TYR A 1 95 ? -45.751 -6.819 44.624 1.00 85.38 95 TYR A O 1
ATOM 703 N N . ARG A 1 96 ? -45.156 -7.539 46.664 1.00 88.69 96 ARG A N 1
ATOM 704 C CA . ARG A 1 96 ? -46.515 -7.861 47.117 1.00 88.69 96 ARG A CA 1
ATOM 705 C C . ARG A 1 96 ? -46.999 -6.853 48.151 1.00 88.69 96 ARG A C 1
ATOM 707 O O . ARG A 1 96 ? -46.354 -6.668 49.182 1.00 88.69 96 ARG A O 1
ATOM 714 N N . TYR A 1 97 ? -48.166 -6.257 47.921 1.00 85.69 97 TYR A N 1
ATOM 715 C CA . TYR A 1 97 ? -48.828 -5.369 48.877 1.00 85.69 97 TYR A CA 1
ATOM 716 C C . TYR A 1 97 ? -50.288 -5.778 49.058 1.00 85.69 97 TYR A C 1
ATOM 718 O O . TYR A 1 97 ? -51.038 -5.860 48.095 1.00 85.69 97 TYR A O 1
ATOM 726 N N . ARG A 1 98 ? -50.691 -6.050 50.308 1.00 87.50 98 ARG A N 1
ATOM 727 C CA . ARG A 1 98 ? -52.061 -6.468 50.679 1.00 87.50 98 ARG A CA 1
ATOM 728 C C . ARG A 1 98 ? -52.612 -7.685 49.914 1.00 87.50 98 ARG A C 1
ATOM 730 O O . ARG A 1 98 ? -53.817 -7.878 49.865 1.00 87.50 98 ARG A O 1
ATOM 737 N N . GLY A 1 99 ? -51.727 -8.539 49.403 1.00 87.06 99 GLY A N 1
ATOM 738 C CA . GLY A 1 99 ? -52.087 -9.761 48.677 1.00 87.06 99 GLY A CA 1
ATOM 739 C C . GLY A 1 99 ? -51.922 -9.646 47.165 1.00 87.06 99 GLY A C 1
ATOM 740 O O . GLY A 1 99 ? -51.703 -10.666 46.520 1.00 87.06 99 GLY A O 1
ATOM 741 N N . ASP A 1 100 ? -51.896 -8.428 46.631 1.00 87.75 100 ASP A N 1
ATOM 742 C CA . ASP A 1 100 ? -51.716 -8.181 45.205 1.00 87.75 100 ASP A CA 1
ATOM 743 C C . ASP A 1 100 ? -50.233 -8.046 44.854 1.00 87.75 100 ASP A C 1
ATOM 745 O O . ASP A 1 100 ? -49.439 -7.483 45.619 1.00 87.75 100 ASP A O 1
ATOM 749 N N . VAL A 1 101 ? -49.858 -8.588 43.696 1.00 88.94 101 VAL A N 1
ATOM 750 C CA . VAL A 1 101 ? -48.497 -8.532 43.156 1.00 88.94 101 VAL A CA 1
ATOM 751 C C . VAL A 1 101 ? -48.401 -7.386 42.157 1.00 88.94 101 VAL A C 1
ATOM 753 O O . VAL A 1 101 ? -49.234 -7.256 41.264 1.00 88.94 101 VAL A O 1
ATOM 756 N N . TYR A 1 102 ? -47.362 -6.573 42.306 1.00 87.25 102 TYR A N 1
ATOM 757 C CA . TYR A 1 102 ? -47.059 -5.442 41.444 1.00 87.25 102 TYR A CA 1
ATOM 758 C C . TYR A 1 102 ? -45.658 -5.596 40.863 1.00 87.25 102 TYR A C 1
ATOM 760 O O . TYR A 1 102 ? -44.744 -6.074 41.536 1.00 87.25 102 TYR A O 1
ATOM 768 N N . MET A 1 103 ? -45.487 -5.139 39.624 1.00 88.50 103 MET A N 1
ATOM 769 C CA . MET A 1 103 ? -44.188 -5.042 38.965 1.00 88.50 103 MET A CA 1
ATOM 770 C C . MET A 1 103 ? -43.776 -3.577 38.813 1.00 88.50 103 MET A C 1
ATOM 772 O O . MET A 1 103 ? -44.603 -2.696 38.568 1.00 88.50 103 MET A O 1
ATOM 776 N N . SER A 1 104 ? -42.489 -3.291 38.958 1.00 87.94 104 SER A N 1
ATOM 777 C CA . SER A 1 104 ? -41.896 -1.979 38.691 1.00 87.94 104 SER A CA 1
ATOM 778 C C . SER A 1 104 ? -40.468 -2.146 38.199 1.00 87.94 104 SER A C 1
ATOM 780 O O . SER A 1 104 ? -39.801 -3.109 38.556 1.00 87.94 104 SER A O 1
ATOM 782 N N . ARG A 1 105 ? -39.990 -1.203 37.387 1.00 89.19 105 ARG A N 1
ATOM 783 C CA . ARG A 1 105 ? -38.607 -1.186 36.909 1.00 89.19 105 ARG A CA 1
ATOM 784 C C . ARG A 1 105 ? -37.855 -0.043 37.579 1.00 89.19 105 ARG A C 1
ATOM 786 O O . ARG A 1 105 ? -38.324 1.093 37.544 1.00 89.19 105 ARG A O 1
ATOM 793 N N . LEU A 1 106 ? -36.724 -0.361 38.200 1.00 88.12 106 LEU A N 1
ATOM 794 C CA . LEU A 1 106 ? -35.846 0.598 38.867 1.00 88.12 106 LEU A CA 1
ATOM 795 C C . LEU A 1 106 ? -34.538 0.753 38.089 1.00 88.12 106 LEU A C 1
ATOM 797 O O . LEU A 1 106 ? -34.033 -0.200 37.499 1.00 88.12 106 LEU A O 1
ATOM 801 N N . ASP A 1 107 ? -33.983 1.956 38.119 1.00 89.38 107 ASP A N 1
ATOM 802 C CA . ASP A 1 107 ? -32.650 2.302 37.613 1.00 89.38 107 ASP A CA 1
ATOM 803 C C . ASP A 1 107 ? -31.541 2.075 38.659 1.00 89.38 107 ASP A C 1
ATOM 805 O O . ASP A 1 107 ? -30.358 2.220 38.356 1.00 89.38 107 ASP A O 1
ATOM 809 N N . TYR A 1 108 ? -31.910 1.674 39.879 1.00 85.44 108 TYR A N 1
ATOM 810 C CA . TYR A 1 108 ? -31.005 1.366 40.984 1.00 85.44 108 TYR A CA 1
ATOM 811 C C . TYR A 1 108 ? -31.352 0.021 41.639 1.00 85.44 108 TYR A C 1
ATOM 813 O O . TYR A 1 108 ? -32.488 -0.451 41.550 1.00 85.44 108 TYR A O 1
ATOM 821 N N . ASP A 1 109 ? -30.371 -0.583 42.316 1.00 86.00 109 ASP A N 1
ATOM 822 C CA . ASP A 1 109 ? -30.549 -1.853 43.028 1.00 86.00 109 ASP A CA 1
ATOM 823 C C . ASP A 1 109 ? -31.544 -1.677 44.200 1.00 86.00 109 ASP A C 1
ATOM 825 O O . ASP A 1 109 ? -31.265 -0.897 45.120 1.00 86.00 109 ASP A O 1
ATOM 829 N N . PRO A 1 110 ? -32.705 -2.368 44.201 1.00 85.56 110 PRO A N 1
ATOM 830 C CA . PRO A 1 110 ? -33.709 -2.246 45.261 1.00 85.56 110 PRO A CA 1
ATOM 831 C C . PRO A 1 110 ? -33.221 -2.705 46.644 1.00 85.56 110 PRO A C 1
ATOM 833 O O . PRO A 1 110 ? -33.840 -2.336 47.649 1.00 85.56 110 PRO A O 1
ATOM 836 N N . GLY A 1 111 ? -32.158 -3.512 46.715 1.00 84.31 111 GLY A N 1
ATOM 837 C CA . GLY A 1 111 ? -31.720 -4.184 47.935 1.00 84.31 111 GLY A CA 1
ATOM 838 C C . GLY A 1 111 ? -32.771 -5.150 48.500 1.00 84.31 111 GLY A C 1
ATOM 839 O O . GLY A 1 111 ? -33.728 -5.542 47.836 1.00 84.31 111 GLY A O 1
ATOM 840 N N . GLU A 1 112 ? -32.622 -5.536 49.771 1.00 84.56 112 GLU A N 1
ATOM 841 C CA . GLU A 1 112 ? -33.508 -6.524 50.416 1.00 84.56 112 GLU A CA 1
ATOM 842 C C . GLU A 1 112 ? -34.921 -5.998 50.739 1.00 84.56 112 GLU A C 1
ATOM 844 O O . GLU A 1 112 ? -35.825 -6.782 51.036 1.00 84.56 112 GLU A O 1
ATOM 849 N N . ARG A 1 113 ? -35.132 -4.673 50.758 1.00 80.12 113 ARG A N 1
ATOM 850 C CA . ARG A 1 113 ? -36.405 -4.050 51.165 1.00 80.12 113 ARG A CA 1
ATOM 851 C C . ARG A 1 113 ? -36.715 -2.807 50.338 1.00 80.12 113 ARG A C 1
ATOM 853 O O . ARG A 1 113 ? -36.019 -1.800 50.436 1.00 80.12 113 ARG A O 1
ATOM 860 N N . LEU A 1 114 ? -37.844 -2.832 49.632 1.00 84.75 114 LEU A N 1
ATOM 861 C CA . LEU A 1 114 ? -38.325 -1.708 48.832 1.00 84.75 114 LEU A CA 1
ATOM 862 C C . LEU A 1 114 ? -39.295 -0.817 49.626 1.00 84.75 114 LEU A C 1
ATOM 864 O O . LEU A 1 114 ? -40.316 -1.280 50.137 1.00 84.75 114 LEU A O 1
ATOM 868 N N . ARG A 1 115 ? -39.011 0.488 49.700 1.00 82.88 115 ARG A N 1
ATOM 869 C CA . ARG A 1 115 ? -39.942 1.473 50.276 1.00 82.88 115 ARG A CA 1
ATOM 870 C C . ARG A 1 115 ? -41.013 1.834 49.252 1.00 82.88 115 ARG A C 1
ATOM 872 O O . ARG A 1 115 ? -40.704 2.436 48.230 1.00 82.88 115 ARG A O 1
ATOM 879 N N . ILE A 1 116 ? -42.267 1.530 49.564 1.00 83.94 116 ILE A N 1
ATOM 880 C CA . ILE A 1 116 ? -43.416 1.851 48.710 1.00 83.94 116 ILE A CA 1
ATOM 881 C C . ILE A 1 116 ? -44.166 3.080 49.238 1.00 83.94 116 ILE A C 1
ATOM 883 O O . ILE A 1 116 ? -44.352 3.238 50.446 1.00 83.94 116 ILE A O 1
ATOM 887 N N . ARG A 1 117 ? -44.610 3.964 48.335 1.00 83.25 117 ARG A N 1
ATOM 888 C CA . ARG A 1 117 ? -45.479 5.105 48.666 1.00 83.25 117 ARG A CA 1
ATOM 889 C C . ARG A 1 117 ? -46.903 4.781 48.239 1.00 83.25 117 ARG A C 1
ATOM 891 O O . ARG A 1 117 ? -47.173 4.642 47.054 1.00 83.25 117 ARG A O 1
ATOM 898 N N . VAL A 1 118 ? -47.812 4.716 49.204 1.00 81.06 118 VAL A N 1
ATOM 899 C CA . VAL A 1 118 ? -49.237 4.473 48.954 1.00 81.06 118 VAL A CA 1
ATOM 900 C C . VAL A 1 118 ? -49.994 5.790 49.102 1.00 81.06 118 VAL A C 1
ATOM 902 O O . VAL A 1 118 ? -49.842 6.477 50.110 1.00 81.06 118 VAL A O 1
ATOM 905 N N . SER A 1 119 ? -50.804 6.150 48.107 1.00 79.12 119 SER A N 1
ATOM 906 C CA . SER A 1 119 ? -51.732 7.282 48.180 1.00 79.12 119 SER A CA 1
ATOM 907 C C . SER A 1 119 ? -53.152 6.763 47.997 1.00 79.12 119 SER A C 1
ATOM 909 O O . SER A 1 119 ? -53.432 6.062 47.028 1.00 79.12 119 SER A O 1
ATOM 911 N N . VAL A 1 120 ? -54.033 7.075 48.946 1.00 77.62 120 VAL A N 1
ATOM 912 C CA . VAL A 1 120 ? -55.452 6.711 48.895 1.00 77.62 120 VAL A CA 1
ATOM 913 C C . VAL A 1 120 ? -56.247 8.008 48.918 1.00 77.62 120 VAL A C 1
ATOM 915 O O . VAL A 1 120 ? -56.140 8.770 49.877 1.00 77.62 120 VAL A O 1
ATOM 918 N N . MET A 1 121 ? -57.019 8.273 47.864 1.00 83.56 121 MET A N 1
ATOM 919 C CA . MET A 1 121 ? -57.912 9.430 47.792 1.00 83.56 121 MET A CA 1
ATOM 920 C C . MET A 1 121 ? -59.372 8.961 47.820 1.00 83.56 121 MET A C 1
ATOM 922 O O . MET A 1 121 ? -59.705 8.007 47.116 1.00 83.56 121 MET A O 1
ATOM 926 N N . PRO A 1 122 ? -60.241 9.591 48.630 1.00 71.44 122 PRO A N 1
ATOM 927 C CA . PRO A 1 122 ? -61.649 9.221 48.703 1.00 71.44 122 PRO A CA 1
ATOM 928 C C . PRO A 1 122 ? -62.375 9.550 47.393 1.00 71.44 122 PRO A C 1
ATOM 930 O O . PRO A 1 122 ? -62.131 10.590 46.776 1.00 71.44 122 PRO A O 1
ATOM 933 N N . ALA A 1 123 ? -63.292 8.672 46.987 1.00 81.25 123 ALA A N 1
ATOM 934 C CA . ALA A 1 123 ? -64.190 8.934 45.868 1.00 81.25 123 ALA A CA 1
ATOM 935 C C . ALA A 1 123 ? -65.207 10.018 46.259 1.00 81.25 123 ALA A C 1
ATOM 937 O O . ALA A 1 123 ? -65.719 10.019 47.381 1.00 81.25 123 ALA A O 1
ATOM 938 N N . ARG A 1 124 ? -65.489 10.949 45.339 1.00 80.69 124 ARG A N 1
ATOM 939 C CA . ARG A 1 124 ? -66.603 11.891 45.516 1.00 80.69 124 ARG A CA 1
ATOM 940 C C . ARG A 1 124 ? -67.926 11.114 45.385 1.00 80.69 124 ARG A C 1
ATOM 942 O O . ARG A 1 124 ? -67.971 10.231 44.528 1.00 80.69 124 ARG A O 1
ATOM 949 N N . PRO A 1 125 ? -68.923 11.404 46.240 1.00 75.94 125 PRO A N 1
ATOM 950 C CA . PRO A 1 125 ? -70.193 10.681 46.267 1.00 75.94 125 PRO A CA 1
ATOM 951 C C . PRO A 1 125 ? -71.008 10.851 44.984 1.00 75.94 125 PRO A C 1
ATOM 953 O O . PRO A 1 125 ? -70.829 11.887 44.299 1.00 75.94 125 PRO A O 1
#

Foldseek 3Di:
DKDKDKDKDWDQPPDPLVVLLQVQLVVQLVVLLVPDDDPSSVVRSNVRSVVRNVVSNVVVVVVRPTDIDIDIDMDDDDDDDDDDDDDPQWDWDWDDDPRDIDIDTGPDDCPPDHDDDDDDDDDDD

pLDDT: mean 82.69, std 7.05, range [60.44, 93.62]

Secondary structure (DSSP, 8-state):
-EEEEEEEEEE-----HHHHHHHHHHHHHHHHTTS-STHHHHHHHHHHHHHHHHHHHHHHHHHS--EEEEEEEEEE--------------EEEEEEETTEEEEEEESS--TT-PPPPP---PPP-

Radius of gyration: 47.07 Å; chains: 1; bounding box: 106×22×107 Å